Protein AF-A0A8T4YQE1-F1 (afdb_monomer_lite)

Structure (mmCIF, N/CA/C/O backbone):
data_AF-A0A8T4YQE1-F1
#
_entry.id   AF-A0A8T4YQE1-F1
#
loop_
_atom_site.group_PDB
_atom_site.id
_atom_site.type_symbol
_atom_site.label_atom_id
_atom_site.label_alt_id
_atom_site.label_comp_id
_atom_site.label_asym_id
_atom_site.label_entity_id
_atom_site.label_seq_id
_atom_site.pdbx_PDB_ins_code
_atom_site.Cartn_x
_atom_site.Cartn_y
_atom_site.Cartn_z
_atom_site.occupancy
_atom_site.B_iso_or_equiv
_atom_site.auth_seq_id
_atom_site.auth_comp_id
_atom_site.auth_asym_id
_atom_site.auth_atom_id
_atom_site.pdbx_PDB_model_num
ATOM 1 N N . MET A 1 1 ? -6.944 -4.090 114.416 1.00 42.72 1 MET A N 1
ATOM 2 C CA . MET A 1 1 ? -6.622 -4.738 113.122 1.00 42.72 1 MET A CA 1
ATOM 3 C C . MET A 1 1 ? -7.768 -5.676 112.767 1.00 42.72 1 MET A C 1
ATOM 5 O O . MET A 1 1 ? -8.191 -6.351 113.701 1.00 42.72 1 MET A O 1
ATOM 9 N N . PRO A 1 2 ? -8.252 -5.795 111.512 1.00 47.94 2 PRO A N 1
ATOM 10 C CA . PRO A 1 2 ? -8.162 -4.932 110.313 1.00 47.94 2 PRO A CA 1
ATOM 11 C C . PRO A 1 2 ? -9.534 -4.257 110.007 1.00 47.94 2 PRO A C 1
ATOM 13 O O . PRO A 1 2 ? -10.579 -4.739 110.421 1.00 47.94 2 PRO A O 1
ATOM 16 N N . GLU A 1 3 ? -9.622 -3.009 109.547 1.00 50.34 3 GLU A N 1
ATOM 17 C CA . GLU A 1 3 ? -9.452 -2.504 108.170 1.00 50.34 3 GLU A CA 1
ATOM 18 C C . GLU A 1 3 ? -10.479 -3.056 107.155 1.00 50.34 3 GLU A C 1
ATOM 20 O O . GLU A 1 3 ? -10.292 -4.125 106.587 1.00 50.34 3 GLU A O 1
ATOM 25 N N . ASN A 1 4 ? -11.559 -2.299 106.889 1.00 43.69 4 ASN A N 1
ATOM 26 C CA . ASN A 1 4 ? -12.276 -2.409 105.613 1.00 43.69 4 ASN A CA 1
ATOM 27 C C . ASN A 1 4 ? -12.952 -1.090 105.175 1.00 43.69 4 ASN A C 1
ATOM 29 O O . ASN A 1 4 ? -14.087 -0.772 105.516 1.00 43.69 4 ASN A O 1
ATOM 33 N N . THR A 1 5 ? -12.167 -0.313 104.434 1.00 53.81 5 THR A N 1
ATOM 34 C CA . THR A 1 5 ? -12.502 0.441 103.216 1.00 53.81 5 THR A CA 1
ATOM 35 C C . THR A 1 5 ? -13.967 0.745 102.878 1.00 53.81 5 THR A C 1
ATOM 37 O O . THR A 1 5 ? -14.735 -0.142 102.521 1.00 53.81 5 THR A O 1
ATOM 40 N N . LYS A 1 6 ? -14.262 2.041 102.699 1.00 48.31 6 LYS A N 1
ATOM 41 C CA . LYS A 1 6 ? -14.974 2.546 101.507 1.00 48.31 6 LYS A CA 1
ATOM 42 C C . LYS A 1 6 ? -14.690 4.040 101.304 1.00 48.31 6 LYS A C 1
ATOM 44 O O . LYS A 1 6 ? -15.452 4.917 101.694 1.00 48.31 6 LYS A O 1
ATOM 49 N N . LYS A 1 7 ? -13.556 4.332 100.653 1.00 47.50 7 LYS A N 1
ATOM 50 C CA . LYS A 1 7 ? -13.332 5.621 99.982 1.00 47.50 7 LYS A CA 1
ATOM 51 C C . LYS A 1 7 ? -14.392 5.759 98.888 1.00 47.50 7 LYS A C 1
ATOM 53 O O . LYS A 1 7 ? -14.310 5.067 97.875 1.00 47.50 7 LYS A O 1
ATOM 58 N N . ILE A 1 8 ? -15.353 6.663 99.063 1.00 50.38 8 ILE A N 1
ATOM 59 C CA . ILE A 1 8 ? -16.219 7.120 97.971 1.00 50.38 8 ILE A CA 1
ATOM 60 C C . ILE A 1 8 ? -15.331 7.926 97.019 1.00 50.38 8 ILE A C 1
ATOM 62 O O . ILE A 1 8 ? -15.077 9.117 97.189 1.00 50.38 8 ILE A O 1
ATOM 66 N N . LYS A 1 9 ? -14.762 7.219 96.043 1.00 46.75 9 LYS A N 1
ATOM 67 C CA . LYS A 1 9 ? -13.961 7.780 94.963 1.00 46.7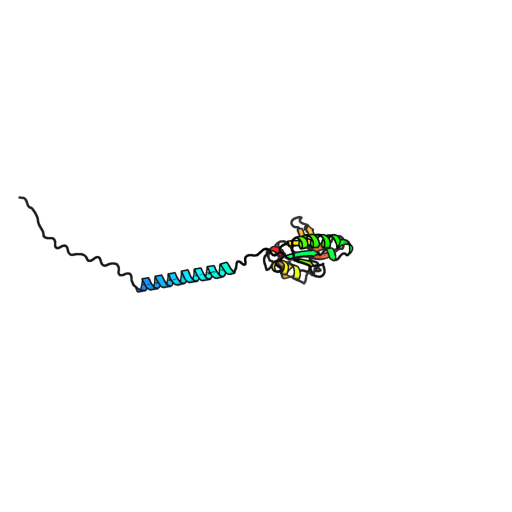5 9 LYS A CA 1
ATOM 68 C C . LYS A 1 9 ? -14.939 8.469 94.015 1.00 46.75 9 LYS A C 1
ATOM 70 O O . LYS A 1 9 ? -15.665 7.806 93.284 1.00 46.75 9 LYS A O 1
ATOM 75 N N . LYS A 1 10 ? -14.982 9.800 94.063 1.00 45.00 10 LYS A N 1
ATOM 76 C CA . LYS A 1 10 ? -15.691 10.648 93.099 1.00 45.00 10 LYS A CA 1
ATOM 77 C C . LYS A 1 10 ? -15.153 10.304 91.705 1.00 45.00 10 LYS A C 1
ATOM 79 O O . LYS A 1 10 ? -14.042 10.705 91.356 1.00 45.00 10 LYS A O 1
ATOM 84 N N . ILE A 1 11 ? -15.887 9.487 90.948 1.00 47.47 11 ILE A N 1
ATOM 85 C CA . ILE A 1 11 ? -15.574 9.188 89.551 1.00 47.47 11 ILE A CA 1
ATOM 86 C C . ILE A 1 11 ? -15.823 10.488 88.797 1.00 47.47 11 ILE A C 1
ATOM 88 O O . ILE A 1 11 ? -16.947 10.862 88.488 1.00 47.47 11 ILE A O 1
ATOM 92 N N . ARG A 1 12 ? -14.745 11.239 88.596 1.00 48.66 12 ARG A N 1
ATOM 93 C CA . ARG A 1 12 ? -14.717 12.381 87.698 1.00 48.66 12 ARG A CA 1
ATOM 94 C C . ARG A 1 12 ? -14.821 11.785 86.299 1.00 48.66 12 ARG A C 1
ATOM 96 O O . ARG A 1 12 ? -13.841 11.234 85.803 1.00 48.66 12 ARG A O 1
ATOM 103 N N . GLU A 1 13 ? -16.016 11.822 85.718 1.00 50.88 13 GLU A N 1
ATOM 104 C CA . GLU A 1 13 ? -16.241 11.502 84.313 1.00 50.88 13 GLU A CA 1
ATOM 105 C C . GLU A 1 13 ? -15.254 12.324 83.477 1.00 50.88 13 GLU A C 1
ATOM 107 O O . GLU A 1 13 ? -15.398 13.537 83.307 1.00 50.88 13 GLU A O 1
ATOM 112 N N . LYS A 1 14 ? -14.192 11.679 82.985 1.00 46.25 14 LYS A N 1
ATOM 113 C CA . LYS A 1 14 ? -13.416 12.225 81.879 1.00 46.25 14 LYS A CA 1
ATOM 114 C C . LYS A 1 14 ? -14.328 12.125 80.668 1.00 46.25 14 LYS A C 1
ATOM 116 O O . LYS A 1 14 ? -14.400 11.080 80.029 1.00 46.25 14 LYS A O 1
ATOM 121 N N . LYS A 1 15 ? -15.063 13.206 80.407 1.00 47.47 15 LYS A N 1
ATOM 122 C CA . LYS A 1 15 ? -15.772 13.435 79.152 1.00 47.47 15 LYS A CA 1
ATOM 123 C C . LYS A 1 15 ? -14.756 13.172 78.042 1.00 47.47 15 LYS A C 1
ATOM 125 O O . LYS A 1 15 ? -13.783 13.911 77.922 1.00 47.47 15 LYS A O 1
ATOM 130 N N . ALA A 1 16 ? -14.914 12.062 77.327 1.00 54.38 16 ALA A N 1
ATOM 131 C CA . ALA A 1 16 ? -14.077 11.748 76.185 1.00 54.38 16 ALA A CA 1
ATOM 132 C C . ALA A 1 16 ? -14.303 12.866 75.164 1.00 54.38 16 ALA A C 1
ATOM 134 O O . ALA A 1 16 ? -15.354 12.927 74.521 1.00 54.38 16 ALA A O 1
ATOM 135 N N . GLU A 1 17 ? -13.365 13.807 75.086 1.00 52.66 17 GLU A N 1
ATOM 136 C CA . GLU A 1 17 ? -13.338 14.792 74.020 1.00 52.66 17 GLU A CA 1
ATOM 137 C C . GLU A 1 17 ? -13.168 14.007 72.725 1.00 52.66 17 GLU A C 1
ATOM 139 O O . GLU A 1 17 ? -12.099 13.480 72.422 1.00 52.66 17 GLU A O 1
ATOM 144 N N . LYS A 1 18 ? -14.275 13.843 71.992 1.00 57.75 18 LYS A N 1
ATOM 145 C CA . LYS A 1 18 ? -14.234 13.340 70.623 1.00 57.75 18 LYS A CA 1
ATOM 146 C C . LYS A 1 18 ? -13.230 14.230 69.890 1.00 57.75 18 LYS A C 1
ATOM 148 O O . LYS A 1 18 ? -13.391 15.450 69.986 1.00 57.75 18 LYS A O 1
ATOM 153 N N . PRO A 1 19 ? -12.218 13.677 69.196 1.00 55.28 19 PRO A N 1
ATOM 154 C CA . PRO A 1 19 ? -11.290 14.507 68.450 1.00 55.28 19 PRO A CA 1
ATOM 155 C C . PRO A 1 19 ? -12.136 15.367 67.516 1.00 55.28 19 PRO A C 1
ATOM 157 O O . PRO A 1 19 ? -12.906 14.843 66.707 1.00 55.28 19 PRO A O 1
ATOM 160 N N . LEU A 1 20 ? -12.085 16.683 67.724 1.00 58.06 20 LEU A N 1
ATOM 161 C CA . LEU A 1 20 ? -12.802 17.659 66.919 1.00 58.06 20 LEU A CA 1
ATOM 162 C C . LEU A 1 20 ? -12.177 17.600 65.532 1.00 58.06 20 LEU A C 1
ATOM 164 O O . LEU A 1 20 ? -11.224 18.313 65.230 1.00 58.06 20 LEU A O 1
ATOM 168 N N . LEU A 1 21 ? -12.685 16.676 64.718 1.00 60.19 21 LEU A N 1
ATOM 169 C CA . LEU A 1 21 ? -12.337 16.531 63.322 1.00 60.19 21 LEU A CA 1
ATOM 170 C C . LEU A 1 21 ? -12.509 17.916 62.709 1.00 60.19 21 LEU A C 1
ATOM 172 O O . LEU A 1 21 ? -13.616 18.464 62.683 1.00 60.19 21 LEU A O 1
ATOM 176 N N . ASN A 1 22 ? -11.387 18.535 62.350 1.00 72.19 22 ASN A N 1
ATOM 177 C CA . ASN A 1 22 ? -11.368 19.933 61.972 1.00 72.19 22 ASN A CA 1
ATOM 178 C C . ASN A 1 22 ? -12.220 20.054 60.709 1.00 72.19 22 ASN A C 1
ATOM 180 O O . ASN A 1 22 ? -11.814 19.590 59.646 1.00 72.19 22 ASN A O 1
ATOM 184 N N . LYS A 1 23 ? -13.430 20.616 60.831 1.00 75.38 23 LYS A N 1
ATOM 185 C CA . LYS A 1 23 ? -14.417 20.656 59.739 1.00 75.38 23 LYS A CA 1
ATOM 186 C C . LYS A 1 23 ? -13.810 21.232 58.456 1.00 75.38 23 LYS A C 1
ATOM 188 O O . LYS A 1 23 ? -14.172 20.799 57.372 1.00 75.38 23 LYS A O 1
ATOM 193 N N . LYS A 1 24 ? -12.826 22.133 58.584 1.00 77.38 24 LYS A N 1
ATOM 194 C CA . LYS A 1 24 ? -12.028 22.665 57.470 1.00 77.38 24 LYS A CA 1
ATOM 195 C C . LYS A 1 24 ? -11.192 21.590 56.763 1.00 77.38 24 LYS A C 1
ATOM 197 O O . LYS A 1 24 ? -11.244 21.514 55.545 1.00 77.38 24 LYS A O 1
ATOM 202 N N . LEU A 1 25 ? -10.473 20.739 57.502 1.00 82.06 25 LEU A N 1
ATOM 203 C CA . LEU A 1 25 ? -9.712 19.614 56.933 1.00 82.06 25 LEU A CA 1
ATOM 204 C C . LEU A 1 25 ? -10.634 18.585 56.269 1.00 82.06 25 LEU A C 1
ATOM 206 O O . LEU A 1 25 ? -10.296 18.045 55.221 1.00 82.06 25 LEU A O 1
ATOM 210 N N . LEU A 1 26 ? -11.815 18.362 56.848 1.00 86.06 26 LEU A N 1
ATOM 211 C CA . LEU A 1 26 ? -12.831 17.464 56.299 1.00 86.06 26 LEU A CA 1
ATOM 212 C C . LEU A 1 26 ? -13.368 17.991 54.956 1.00 86.06 26 LEU A C 1
ATOM 214 O O . LEU A 1 26 ? -13.402 17.255 53.976 1.00 86.06 26 LEU A O 1
ATOM 218 N N . VAL A 1 27 ? -13.702 19.285 54.886 1.00 87.62 27 VAL A N 1
ATOM 219 C CA . VAL A 1 27 ? -14.132 19.945 53.642 1.00 87.62 27 VAL A CA 1
ATOM 220 C C . VAL A 1 27 ? -13.021 19.922 52.593 1.00 87.62 27 VAL A C 1
ATOM 222 O O . VAL A 1 27 ? -13.286 19.556 51.456 1.00 87.62 27 VAL A O 1
ATOM 225 N N . ILE A 1 28 ? -11.775 20.236 52.964 1.00 88.69 28 ILE A N 1
ATOM 226 C CA . ILE A 1 28 ? -10.629 20.184 52.039 1.00 88.69 28 ILE A CA 1
ATOM 227 C C . ILE A 1 28 ? -10.450 18.771 51.476 1.00 88.69 28 ILE A C 1
ATOM 229 O O . ILE A 1 28 ? -10.282 18.614 50.270 1.00 88.69 28 ILE A O 1
ATOM 233 N N . SER A 1 29 ? -10.526 17.744 52.327 1.00 88.44 29 SER A N 1
ATOM 234 C CA . SER A 1 29 ? -10.389 16.347 51.910 1.00 88.44 29 SER A CA 1
ATOM 235 C C . SER A 1 29 ? -11.506 15.914 50.955 1.00 88.44 29 SER A C 1
ATOM 237 O O . SER A 1 29 ? -11.214 15.290 49.935 1.00 88.44 29 SER A O 1
ATOM 239 N N . ILE A 1 30 ? -12.757 16.300 51.231 1.00 92.25 30 ILE A N 1
ATOM 240 C CA . ILE A 1 30 ? -13.899 16.033 50.343 1.00 92.25 30 ILE A CA 1
ATOM 241 C C . ILE A 1 30 ? -13.705 16.725 48.991 1.00 92.25 30 ILE A C 1
ATOM 243 O O . ILE A 1 30 ? -13.890 16.095 47.952 1.00 92.25 30 ILE A O 1
ATOM 247 N N . THR A 1 31 ? -13.299 17.996 48.990 1.00 92.25 31 THR A N 1
ATOM 248 C CA . THR A 1 31 ? -13.059 18.751 47.756 1.00 92.25 31 THR A CA 1
ATOM 249 C C . THR A 1 31 ? -11.943 18.119 46.927 1.00 92.25 31 THR A C 1
ATOM 251 O O . THR A 1 31 ? -12.098 17.953 45.719 1.00 92.25 31 THR A O 1
ATOM 254 N N . LEU A 1 32 ? -10.841 17.703 47.561 1.00 94.50 32 LEU A N 1
ATOM 255 C CA . LEU A 1 32 ? -9.736 17.034 46.871 1.00 94.50 32 LEU A CA 1
ATOM 256 C C . LEU A 1 32 ? -10.186 15.708 46.244 1.00 94.50 32 LEU A C 1
ATOM 258 O O . LEU A 1 32 ? -9.891 15.439 45.082 1.00 94.50 32 LEU A O 1
ATOM 262 N N . ALA A 1 33 ? -10.937 14.901 46.999 1.00 94.44 33 ALA A N 1
ATOM 263 C CA . ALA A 1 33 ? -11.477 13.637 46.513 1.00 94.44 33 ALA A CA 1
ATOM 264 C C . ALA A 1 33 ? -12.431 13.852 45.328 1.00 94.44 33 ALA A C 1
ATOM 266 O O . ALA A 1 33 ? -12.334 13.143 44.329 1.00 94.44 33 ALA A O 1
ATOM 267 N N . ALA A 1 34 ? -13.298 14.866 45.398 1.00 95.12 34 ALA A N 1
ATOM 268 C CA . ALA A 1 34 ? -14.204 15.217 44.309 1.00 95.12 34 ALA A CA 1
ATOM 269 C C . ALA A 1 34 ? -13.446 15.618 43.033 1.00 95.12 34 ALA A C 1
ATOM 271 O O . ALA A 1 34 ? -13.813 15.168 41.951 1.00 95.12 34 ALA A O 1
ATOM 272 N N . ILE A 1 35 ? -12.362 16.396 43.147 1.00 96.44 35 ILE A N 1
ATOM 273 C CA . ILE A 1 35 ? -11.518 16.779 42.002 1.00 96.44 35 ILE A CA 1
ATOM 274 C C . ILE A 1 35 ? -10.846 15.553 41.377 1.00 96.44 35 ILE A C 1
ATOM 276 O O . ILE A 1 35 ? -10.848 15.420 40.157 1.00 96.44 35 ILE A O 1
ATOM 280 N N . ILE A 1 36 ? -10.302 14.643 42.190 1.00 95.88 36 ILE A N 1
ATOM 281 C CA . ILE A 1 36 ? -9.652 13.419 41.695 1.00 95.88 36 ILE A CA 1
ATOM 282 C C . ILE A 1 36 ? -10.665 12.529 40.972 1.00 95.88 36 ILE A C 1
ATOM 284 O O . ILE A 1 36 ? -10.386 12.049 39.875 1.00 95.88 36 ILE A O 1
ATOM 288 N N . ILE A 1 37 ? -11.854 12.338 41.552 1.00 95.62 37 ILE A N 1
ATOM 289 C CA . ILE A 1 37 ? -12.928 11.547 40.939 1.00 95.62 37 ILE A CA 1
ATOM 290 C C . ILE A 1 37 ? -13.381 12.197 39.629 1.00 95.62 37 ILE A C 1
ATOM 292 O O . ILE A 1 37 ? -13.500 11.510 38.618 1.00 95.62 37 ILE A O 1
ATOM 296 N N . LEU A 1 38 ? -13.581 13.516 39.616 1.00 95.44 38 LEU A N 1
ATOM 297 C CA . LEU A 1 38 ? -13.982 14.243 38.415 1.00 95.44 38 LEU A CA 1
ATOM 298 C C . LEU A 1 38 ? -12.904 14.159 37.327 1.00 95.44 38 LEU A C 1
ATOM 300 O O . LEU A 1 38 ? -13.220 13.876 36.175 1.00 95.44 38 LEU A O 1
ATOM 304 N N . GLY A 1 39 ? -11.632 14.315 37.694 1.00 94.69 39 GLY A N 1
ATOM 305 C CA . GLY A 1 39 ? -10.495 14.136 36.796 1.00 94.69 39 GLY A CA 1
ATOM 306 C C . GLY A 1 39 ? -10.409 12.716 36.237 1.00 94.69 39 GLY A C 1
ATOM 307 O O . GLY A 1 39 ? -10.190 12.547 35.042 1.00 94.69 39 GLY A O 1
ATOM 308 N N . ALA A 1 40 ? -10.660 11.694 37.059 1.00 93.25 40 ALA A N 1
ATOM 309 C CA . ALA A 1 40 ? -10.700 10.301 36.622 1.00 93.25 40 ALA A CA 1
ATOM 310 C C . ALA A 1 40 ? -11.876 10.018 35.672 1.00 93.25 40 ALA A C 1
ATOM 312 O O . ALA A 1 40 ? -11.704 9.281 34.702 1.00 93.25 40 ALA A O 1
ATOM 313 N N . ILE A 1 41 ? -13.048 10.618 35.910 1.00 92.50 41 ILE A N 1
ATOM 314 C CA . ILE A 1 41 ? -14.214 10.524 35.017 1.00 92.50 41 ILE A CA 1
ATOM 315 C C . ILE A 1 41 ? -13.915 11.202 33.680 1.00 92.50 41 ILE A C 1
ATOM 317 O O . ILE A 1 41 ? -14.165 10.606 32.635 1.00 92.50 41 ILE A O 1
ATOM 321 N N . ILE A 1 42 ? -13.340 12.408 33.700 1.00 91.19 42 ILE A N 1
ATOM 322 C CA . ILE A 1 42 ? -12.928 13.133 32.493 1.00 91.19 42 ILE A CA 1
ATOM 323 C C . ILE A 1 42 ? -11.889 12.305 31.727 1.00 91.19 42 ILE A C 1
ATOM 325 O O . ILE A 1 42 ? -12.068 12.050 30.541 1.00 91.19 42 ILE A O 1
ATOM 329 N N . TYR A 1 43 ? -10.855 11.802 32.403 1.00 89.06 43 TYR A N 1
ATOM 330 C CA . TYR A 1 43 ? -9.835 10.949 31.794 1.00 89.06 43 TYR A CA 1
ATOM 331 C C . TYR A 1 43 ? -10.436 9.680 31.179 1.00 89.06 43 TYR A C 1
ATOM 333 O O . TYR A 1 43 ? -10.154 9.372 30.027 1.00 89.06 43 TYR A O 1
ATOM 341 N N . GLN A 1 44 ? -11.309 8.969 31.899 1.00 85.00 44 GLN A N 1
ATOM 342 C CA . GLN A 1 44 ? -12.014 7.793 31.377 1.00 85.00 44 GLN A CA 1
ATOM 343 C C . GLN A 1 44 ? -12.883 8.139 30.169 1.00 85.00 44 GLN A C 1
ATOM 345 O O . GLN A 1 44 ? -12.900 7.381 29.206 1.00 85.00 44 GLN A O 1
ATOM 350 N N . PHE A 1 45 ? -13.595 9.265 30.202 1.00 82.25 45 PHE A N 1
ATOM 351 C CA . PHE A 1 45 ? -14.444 9.703 29.101 1.00 82.25 45 PHE A CA 1
ATOM 352 C C . PHE A 1 45 ? -13.613 9.995 27.848 1.00 82.25 45 PHE A C 1
ATOM 354 O O . PHE A 1 45 ? -13.894 9.422 26.799 1.00 82.25 45 PHE A O 1
ATOM 361 N N . PHE A 1 46 ? -12.537 10.781 27.970 1.00 76.25 46 PHE A N 1
ATOM 362 C CA . PHE A 1 46 ? -11.627 11.082 26.860 1.00 76.25 46 PHE A CA 1
ATOM 363 C C . PHE A 1 46 ? -10.849 9.852 26.371 1.00 76.25 46 PHE A C 1
ATOM 365 O O . PHE A 1 46 ? -10.656 9.678 25.170 1.00 76.25 46 PHE A O 1
ATOM 372 N N . TRP A 1 47 ? -10.430 8.957 27.268 1.00 69.19 47 TRP A N 1
ATOM 373 C CA . TRP A 1 47 ? -9.712 7.736 26.892 1.00 69.19 47 TRP A CA 1
ATOM 374 C C . TRP A 1 47 ? -10.625 6.723 26.188 1.00 69.19 47 TRP A C 1
ATOM 376 O O . TRP A 1 47 ? -10.203 6.059 25.242 1.00 69.19 47 TRP A O 1
ATOM 386 N N . ARG A 1 48 ? -11.894 6.617 26.609 1.00 59.59 48 ARG A N 1
ATOM 387 C CA . ARG A 1 48 ? -12.890 5.744 25.967 1.00 59.59 48 ARG A CA 1
ATOM 388 C C . ARG A 1 48 ? -13.324 6.266 24.604 1.00 59.59 48 ARG A C 1
ATOM 390 O O . ARG A 1 48 ? -13.426 5.464 23.687 1.00 59.59 48 ARG A O 1
ATOM 397 N N . THR A 1 49 ? -13.535 7.573 24.442 1.00 55.12 49 THR A N 1
ATOM 398 C CA . THR A 1 49 ? -13.852 8.154 23.124 1.00 55.12 49 THR A CA 1
ATOM 399 C C . THR A 1 49 ? -12.666 8.116 22.160 1.00 55.12 49 THR A C 1
ATOM 401 O O . THR A 1 49 ? -12.877 8.071 20.953 1.00 55.12 49 THR A O 1
ATOM 404 N N . SER A 1 50 ? -11.429 8.062 22.669 1.00 55.59 50 SER A N 1
ATOM 405 C CA . SER A 1 50 ? -10.226 7.911 21.836 1.00 55.59 50 SER A CA 1
ATOM 406 C C . SER A 1 50 ? -10.066 6.504 21.248 1.00 55.59 50 SER A C 1
ATOM 408 O O . SER A 1 50 ? -9.419 6.342 20.216 1.00 55.59 50 SER A O 1
ATOM 410 N N . LYS A 1 51 ? -10.671 5.475 21.858 1.00 55.56 51 LYS A N 1
ATOM 411 C CA . LYS A 1 51 ? -10.763 4.141 21.253 1.00 55.56 51 LYS A CA 1
ATOM 412 C C . LYS A 1 51 ? -11.973 4.104 20.328 1.00 55.56 51 LYS A C 1
ATOM 414 O O . LYS A 1 51 ? -13.028 3.592 20.692 1.00 55.56 51 LYS A O 1
ATOM 419 N N . SER A 1 52 ? -11.823 4.666 19.133 1.00 59.09 52 SER A N 1
ATOM 420 C CA . SER A 1 52 ? -12.741 4.355 18.040 1.00 59.09 52 SER A CA 1
ATOM 421 C C . SER A 1 52 ? -12.722 2.836 17.849 1.00 59.09 52 SER A C 1
ATOM 423 O O . SER A 1 52 ? -11.681 2.272 17.515 1.00 59.09 52 SER A O 1
ATOM 425 N N . GLU A 1 53 ? -13.832 2.156 18.148 1.00 68.38 53 GLU A N 1
ATOM 426 C CA . GLU A 1 53 ? -13.993 0.763 17.740 1.00 68.38 53 GLU A CA 1
ATOM 427 C C . GLU A 1 53 ? -13.910 0.737 16.220 1.00 68.38 53 GLU A C 1
ATOM 429 O O . GLU A 1 53 ? -14.790 1.268 15.534 1.00 68.38 53 GLU A O 1
ATOM 434 N N . VAL A 1 54 ? -12.836 0.151 15.699 1.00 73.38 54 VAL A N 1
ATOM 435 C CA . VAL A 1 54 ? -12.721 -0.073 14.267 1.00 73.38 54 VAL A CA 1
ATOM 436 C C . VAL A 1 54 ? -13.748 -1.140 13.924 1.00 73.38 54 VAL A C 1
ATOM 438 O O . VAL A 1 54 ? -13.645 -2.290 14.341 1.00 73.38 54 VAL A O 1
ATOM 441 N N . LYS A 1 55 ? -14.833 -0.716 13.279 1.00 85.12 55 LYS A N 1
ATOM 442 C CA . LYS A 1 55 ? -15.916 -1.612 12.888 1.00 85.12 55 LYS A CA 1
ATOM 443 C C . LYS A 1 55 ? -15.634 -2.133 11.499 1.00 85.12 55 LYS A C 1
ATOM 445 O O . LYS A 1 55 ? -15.425 -1.340 10.579 1.00 85.12 55 LYS A O 1
ATOM 450 N N . PHE A 1 56 ? -15.733 -3.451 11.355 1.00 89.88 56 PHE A N 1
ATOM 451 C CA . PHE A 1 56 ? -15.688 -4.095 10.055 1.00 89.88 56 PHE A CA 1
ATOM 452 C C . PHE A 1 56 ? -16.649 -3.416 9.076 1.00 89.88 56 PHE A C 1
ATOM 454 O O . PHE A 1 56 ? -17.825 -3.186 9.369 1.00 89.88 56 PHE A O 1
ATOM 461 N N . SER A 1 57 ? -16.120 -3.096 7.903 1.00 91.94 57 SER A N 1
ATOM 462 C CA . SER A 1 57 ? -16.806 -2.366 6.849 1.00 91.94 57 SER A CA 1
ATOM 463 C C . SER A 1 57 ? -16.898 -3.270 5.621 1.00 91.94 57 SER A C 1
ATOM 465 O O . SER A 1 57 ? -15.863 -3.762 5.167 1.00 91.94 57 SER A O 1
ATOM 467 N N . PRO A 1 58 ? -18.091 -3.488 5.030 1.00 96.00 58 PRO A N 1
ATOM 468 C CA . PRO A 1 58 ? -18.253 -4.273 3.804 1.00 96.00 58 PRO A CA 1
ATOM 469 C C . PRO A 1 58 ? -17.798 -3.471 2.570 1.00 96.00 58 PRO A C 1
ATOM 471 O O . PRO A 1 58 ? -18.491 -3.380 1.559 1.00 96.00 58 PRO A O 1
ATOM 474 N N . LYS A 1 59 ? -16.628 -2.840 2.663 1.00 97.81 59 LYS A N 1
ATOM 475 C CA . LYS A 1 59 ? -15.913 -2.202 1.564 1.00 97.81 59 LYS A CA 1
ATOM 476 C C . LYS A 1 59 ? -14.693 -3.049 1.251 1.00 97.81 59 LYS A C 1
ATOM 478 O O . LYS A 1 59 ? -13.951 -3.413 2.162 1.00 97.81 59 LYS A O 1
ATOM 483 N N . ALA A 1 60 ? -14.482 -3.337 -0.021 1.00 98.38 60 ALA A N 1
ATOM 484 C CA . ALA A 1 60 ? -13.314 -4.049 -0.494 1.00 98.38 60 ALA A CA 1
ATOM 485 C C . ALA A 1 60 ? -12.539 -3.192 -1.493 1.00 98.38 60 ALA A C 1
ATOM 487 O O . ALA A 1 60 ? -13.144 -2.475 -2.290 1.00 98.38 60 ALA A O 1
ATOM 488 N N . ALA A 1 61 ? -11.216 -3.299 -1.466 1.00 98.25 61 ALA A N 1
ATOM 489 C CA . ALA A 1 61 ? -10.338 -2.689 -2.452 1.00 98.25 61 ALA A CA 1
ATOM 490 C C . ALA A 1 61 ? -9.552 -3.761 -3.203 1.00 98.25 61 ALA A C 1
ATOM 492 O O . ALA A 1 61 ? -9.007 -4.677 -2.588 1.00 98.25 61 ALA A O 1
ATOM 493 N N . ILE A 1 62 ? -9.459 -3.618 -4.520 1.00 98.25 62 ILE A N 1
ATOM 494 C CA . ILE A 1 62 ? -8.474 -4.312 -5.350 1.00 98.25 62 ILE A CA 1
ATOM 495 C C . ILE A 1 62 ? -7.450 -3.254 -5.753 1.00 98.25 62 ILE A C 1
ATOM 497 O O . ILE A 1 62 ? -7.798 -2.298 -6.440 1.00 98.25 62 ILE A O 1
ATOM 501 N N . ILE A 1 63 ? -6.218 -3.397 -5.277 1.00 97.88 63 ILE A N 1
ATOM 502 C CA . ILE A 1 63 ? -5.127 -2.438 -5.467 1.00 97.88 63 ILE A CA 1
ATOM 503 C C . ILE A 1 63 ? -4.141 -3.068 -6.440 1.00 97.88 63 ILE A C 1
ATOM 505 O O . ILE A 1 63 ? -3.493 -4.058 -6.097 1.00 97.88 63 ILE A O 1
ATOM 509 N N . ASP A 1 64 ? -4.063 -2.530 -7.652 1.00 96.62 64 ASP A N 1
ATOM 510 C CA . ASP A 1 64 ? -3.444 -3.194 -8.791 1.00 96.62 64 ASP A CA 1
ATOM 511 C C . ASP A 1 64 ? -2.370 -2.347 -9.464 1.00 96.62 64 ASP A C 1
ATOM 513 O O . ASP A 1 64 ? -2.614 -1.630 -10.434 1.00 96.62 64 ASP A O 1
ATOM 517 N N . GLN A 1 65 ? -1.148 -2.484 -8.961 1.00 93.81 65 GLN A N 1
ATOM 518 C CA . GLN A 1 65 ? 0.040 -1.865 -9.543 1.00 93.81 65 GLN A CA 1
ATOM 519 C C . GLN A 1 65 ? 0.497 -2.602 -10.812 1.00 93.81 65 GLN A C 1
ATOM 521 O O . GLN A 1 65 ? 1.074 -1.986 -11.706 1.00 93.81 65 GLN A O 1
ATOM 526 N N . LEU A 1 66 ? 0.193 -3.899 -10.940 1.00 91.25 66 LEU A N 1
ATOM 527 C CA . LEU A 1 66 ? 0.553 -4.690 -12.123 1.00 91.25 66 LEU A CA 1
ATOM 528 C C . LEU A 1 66 ? -0.213 -4.259 -13.381 1.00 91.25 66 LEU A C 1
ATOM 530 O O . LEU A 1 66 ? 0.202 -4.579 -14.490 1.00 91.25 66 LEU A O 1
ATOM 534 N N . SER A 1 67 ? -1.298 -3.501 -13.223 1.00 87.19 67 SER A N 1
ATOM 535 C CA . SER A 1 67 ? -2.060 -2.924 -14.331 1.00 87.19 67 SER A CA 1
ATOM 536 C C . SER A 1 67 ? -1.297 -1.908 -15.196 1.00 87.19 67 SER A C 1
ATOM 538 O O . SER A 1 67 ? -1.826 -1.531 -16.240 1.00 87.19 67 SER A O 1
ATOM 540 N N . GLU A 1 68 ? -0.075 -1.497 -14.812 1.00 87.62 68 GLU A N 1
ATOM 541 C CA . GLU A 1 68 ? 0.820 -0.692 -15.668 1.00 87.62 68 GLU A CA 1
ATOM 542 C C . GLU A 1 68 ? 1.162 -1.429 -16.974 1.00 87.62 68 GLU A C 1
ATOM 544 O O . GLU A 1 68 ? 1.280 -0.804 -18.027 1.00 87.62 68 GLU A O 1
ATOM 549 N N . ASP A 1 69 ? 1.319 -2.755 -16.918 1.00 84.56 69 ASP A N 1
ATOM 550 C CA . ASP A 1 69 ? 1.556 -3.587 -18.097 1.00 84.56 69 ASP A CA 1
ATOM 551 C C . ASP A 1 69 ? 0.224 -4.154 -18.599 1.00 84.56 69 ASP A C 1
ATOM 553 O O . ASP A 1 69 ? -0.476 -4.886 -17.889 1.00 84.56 69 ASP A O 1
ATOM 557 N N . GLU A 1 70 ? -0.123 -3.850 -19.852 1.00 83.06 70 GLU A N 1
ATOM 558 C CA . GLU A 1 70 ? -1.349 -4.337 -20.491 1.00 83.06 70 GLU A CA 1
ATOM 559 C C . GLU A 1 70 ? -1.475 -5.867 -20.432 1.00 83.06 70 GLU A C 1
ATOM 561 O O . GLU A 1 70 ? -2.580 -6.388 -20.263 1.00 83.06 70 GLU A O 1
ATOM 566 N N . ASN A 1 71 ? -0.352 -6.592 -20.481 1.00 83.38 71 ASN A N 1
ATOM 567 C CA . ASN A 1 71 ? -0.329 -8.053 -20.407 1.00 83.38 71 ASN A CA 1
ATOM 568 C C . ASN A 1 71 ? -0.606 -8.579 -18.993 1.00 83.38 71 ASN A C 1
ATOM 570 O O . ASN A 1 71 ? -1.071 -9.707 -18.828 1.00 83.38 71 ASN A O 1
ATOM 574 N N . LEU A 1 72 ? -0.332 -7.775 -17.963 1.00 83.06 72 LEU A N 1
ATOM 575 C CA . LEU A 1 72 ? -0.506 -8.152 -16.561 1.00 83.06 72 LEU A CA 1
ATOM 576 C C . LEU A 1 72 ? -1.829 -7.661 -15.972 1.00 83.06 72 LEU A C 1
ATOM 578 O O . LEU A 1 72 ? -2.241 -8.158 -14.924 1.00 83.06 72 LEU A O 1
ATOM 582 N N . ARG A 1 73 ? -2.550 -6.758 -16.649 1.00 84.31 73 ARG A N 1
ATOM 583 C CA . ARG A 1 73 ? -3.822 -6.185 -16.174 1.00 84.31 73 ARG A CA 1
ATOM 584 C C . ARG A 1 73 ? -4.860 -7.243 -15.766 1.00 84.31 73 ARG A C 1
ATOM 586 O O . ARG A 1 73 ? -5.617 -7.014 -14.830 1.00 84.31 73 ARG A O 1
ATOM 593 N N . ASN A 1 74 ? -4.844 -8.429 -16.391 1.00 89.00 74 ASN A N 1
ATOM 594 C CA . ASN A 1 74 ? -5.661 -9.613 -16.059 1.00 89.00 74 ASN A CA 1
ATOM 595 C C . ASN A 1 74 ? -7.100 -9.258 -15.632 1.00 89.00 74 ASN A C 1
ATOM 597 O O . ASN A 1 74 ? -7.507 -9.432 -14.481 1.00 89.00 74 ASN A O 1
ATOM 601 N N . GLN A 1 75 ? -7.874 -8.722 -16.578 1.00 91.56 75 GLN A N 1
ATOM 602 C CA . GLN A 1 75 ? -9.228 -8.234 -16.311 1.00 91.56 75 GLN A CA 1
ATOM 603 C C . GLN A 1 75 ? -10.173 -9.344 -15.823 1.00 91.56 75 GLN A C 1
ATOM 605 O O . GLN A 1 75 ? -11.103 -9.066 -15.067 1.00 91.56 75 GLN A O 1
ATOM 610 N N . THR A 1 76 ? -9.929 -10.596 -16.220 1.00 95.12 76 THR A N 1
ATOM 611 C CA . THR A 1 76 ? -10.694 -11.756 -15.751 1.00 95.12 76 THR A CA 1
ATOM 612 C C . THR A 1 76 ? -10.604 -11.888 -14.235 1.00 95.12 76 THR A C 1
ATOM 614 O O . THR A 1 76 ? -11.643 -11.941 -13.582 1.00 95.12 76 THR A O 1
ATOM 617 N N . PHE A 1 77 ? -9.395 -11.817 -13.663 1.00 94.81 77 PHE A N 1
ATOM 618 C CA . PHE A 1 77 ? -9.209 -11.836 -12.209 1.00 94.81 77 PHE A CA 1
ATOM 619 C C . PHE A 1 77 ? -10.006 -10.720 -11.520 1.00 94.81 77 PHE A C 1
ATOM 621 O O . PHE A 1 77 ? -10.759 -10.980 -10.582 1.00 94.81 77 PHE A O 1
ATOM 628 N N . VAL A 1 78 ? -9.880 -9.478 -12.006 1.00 95.81 78 VAL A N 1
ATOM 629 C CA . VAL A 1 78 ? -10.573 -8.317 -11.418 1.00 95.81 78 VAL A CA 1
ATOM 630 C C . VAL A 1 78 ? -12.088 -8.512 -11.457 1.00 95.81 78 VAL A C 1
ATOM 632 O O . VAL A 1 78 ? -12.767 -8.271 -10.457 1.00 95.81 78 VAL A O 1
ATOM 635 N N . ASN A 1 79 ? -12.624 -8.981 -12.585 1.00 97.38 79 ASN A N 1
ATOM 636 C CA . ASN A 1 79 ? -14.056 -9.185 -12.773 1.00 97.38 79 ASN A CA 1
ATOM 637 C C . ASN A 1 79 ? -14.601 -10.307 -11.878 1.00 97.38 79 ASN A C 1
ATOM 639 O O . ASN A 1 79 ? -15.631 -10.115 -11.232 1.00 97.38 79 ASN A O 1
ATOM 643 N N . GLU A 1 80 ? -13.915 -11.449 -11.807 1.00 98.06 80 GLU A N 1
ATOM 644 C CA . GLU A 1 80 ? -14.340 -12.597 -11.000 1.00 98.06 80 GLU A CA 1
ATOM 645 C C . GLU A 1 80 ? -14.316 -12.274 -9.506 1.00 98.06 80 GLU A C 1
ATOM 647 O O . GLU A 1 80 ? -15.314 -12.471 -8.811 1.00 98.06 80 GLU A O 1
ATOM 652 N N . ILE A 1 81 ? -13.223 -11.687 -9.017 1.00 97.81 81 ILE A N 1
ATOM 653 C CA . ILE A 1 81 ? -13.109 -11.263 -7.619 1.00 97.81 81 ILE A CA 1
ATOM 654 C C . ILE A 1 81 ? -14.165 -10.210 -7.279 1.00 97.81 81 ILE A C 1
ATOM 656 O O . ILE A 1 81 ? -14.818 -10.297 -6.236 1.00 97.81 81 ILE A O 1
ATOM 660 N N . THR A 1 82 ? -14.390 -9.245 -8.172 1.00 98.38 82 THR A N 1
ATOM 661 C CA . THR A 1 82 ? -15.443 -8.240 -7.991 1.00 98.38 82 THR A CA 1
ATOM 662 C C . THR A 1 82 ? -16.822 -8.891 -7.900 1.00 98.38 82 THR A C 1
ATOM 664 O O . THR A 1 82 ? -17.617 -8.508 -7.041 1.00 98.38 82 THR A O 1
ATOM 667 N N . ALA A 1 83 ? -17.120 -9.875 -8.754 1.00 98.38 83 ALA A N 1
ATOM 668 C CA . ALA A 1 83 ? -18.394 -10.586 -8.743 1.00 98.38 83 ALA A CA 1
ATOM 669 C C . ALA A 1 83 ? -18.595 -11.379 -7.444 1.00 98.38 83 ALA A C 1
ATOM 671 O O . ALA A 1 83 ? -19.656 -11.269 -6.828 1.00 98.38 83 ALA A O 1
ATOM 672 N N . VAL A 1 84 ? -17.568 -12.106 -6.986 1.00 98.50 84 VAL A N 1
ATOM 673 C CA . VAL A 1 84 ? -17.598 -12.846 -5.714 1.00 98.50 84 VAL A CA 1
ATOM 674 C C . VAL A 1 84 ? -17.875 -11.895 -4.550 1.00 98.50 84 VAL A C 1
ATOM 676 O O . VAL A 1 84 ? -18.835 -12.092 -3.806 1.00 98.50 84 VAL A O 1
ATOM 679 N N . LEU A 1 85 ? -17.094 -10.820 -4.417 1.00 98.44 85 LEU A N 1
ATOM 680 C CA . LEU A 1 85 ? -17.231 -9.859 -3.319 1.00 98.44 85 LEU A CA 1
ATOM 681 C C . LEU A 1 85 ? -18.597 -9.154 -3.329 1.00 98.44 85 LEU A C 1
ATOM 683 O O . LEU A 1 85 ? -19.243 -9.042 -2.284 1.00 98.44 85 LEU A O 1
ATOM 687 N N . LYS A 1 86 ? -19.088 -8.739 -4.504 1.00 98.25 86 LYS A N 1
ATOM 688 C CA . LYS A 1 86 ? -20.436 -8.163 -4.643 1.00 98.25 86 LYS A CA 1
ATOM 689 C C . LYS A 1 86 ? -21.534 -9.167 -4.285 1.00 98.25 86 LYS A C 1
ATOM 691 O O . LYS A 1 86 ? -22.523 -8.770 -3.672 1.00 98.25 86 LYS A O 1
ATOM 696 N N . GLY A 1 87 ? -21.349 -10.454 -4.594 1.00 98.31 87 GLY A N 1
ATOM 697 C CA . GLY A 1 87 ? -22.243 -11.536 -4.162 1.00 98.31 87 GLY A CA 1
ATOM 698 C C . GLY A 1 87 ? -22.390 -11.617 -2.638 1.00 98.31 87 GLY A C 1
ATOM 699 O O . GLY A 1 87 ? -23.481 -11.876 -2.133 1.00 98.31 87 GLY A O 1
ATOM 700 N N . TYR A 1 88 ? -21.330 -11.273 -1.901 1.00 97.69 88 TYR A N 1
ATOM 701 C CA . TYR A 1 88 ? -21.326 -11.137 -0.439 1.00 97.69 88 TYR A CA 1
ATOM 702 C C . TYR A 1 88 ? -21.630 -9.713 0.060 1.00 97.69 88 TYR A C 1
ATOM 704 O O . TYR A 1 88 ? -21.369 -9.392 1.217 1.00 97.69 88 TYR A O 1
ATOM 712 N N . LYS A 1 89 ? -22.231 -8.862 -0.783 1.00 97.69 89 LYS A N 1
ATOM 713 C CA . LYS A 1 89 ? -22.662 -7.488 -0.462 1.00 97.69 89 LYS A CA 1
ATOM 714 C C . LYS A 1 89 ? -21.526 -6.509 -0.139 1.00 97.69 89 LYS A C 1
ATOM 716 O O . LYS A 1 89 ? -21.776 -5.484 0.495 1.00 97.69 89 LYS A O 1
ATOM 721 N N . PHE A 1 90 ? -20.301 -6.774 -0.596 1.00 98.25 90 PHE A N 1
ATOM 722 C CA . PHE A 1 90 ? -19.231 -5.782 -0.519 1.00 98.25 90 PHE A CA 1
ATOM 723 C C . PHE A 1 90 ? -19.393 -4.703 -1.595 1.00 98.25 90 PHE A C 1
ATOM 725 O O . PHE A 1 90 ? -19.673 -4.994 -2.760 1.00 98.25 90 PHE A O 1
ATOM 732 N N . SER A 1 91 ? -19.136 -3.450 -1.220 1.00 98.12 91 SER A N 1
ATOM 733 C CA . SER A 1 91 ? -18.825 -2.383 -2.171 1.00 98.12 91 SER A CA 1
ATOM 734 C C . SER A 1 91 ? -17.365 -2.519 -2.588 1.00 98.12 91 SER A C 1
ATOM 736 O O . SER A 1 91 ? -16.482 -2.373 -1.748 1.00 98.12 91 SER A O 1
ATOM 738 N N . VAL A 1 92 ? -17.106 -2.800 -3.864 1.00 98.44 92 VAL A N 1
ATOM 739 C CA . VAL A 1 92 ? -15.751 -3.051 -4.380 1.00 98.44 92 VAL A CA 1
ATOM 740 C C . VAL A 1 92 ? -15.239 -1.826 -5.134 1.00 98.44 92 VAL A C 1
ATOM 742 O O . VAL A 1 92 ? -15.885 -1.393 -6.089 1.00 98.44 92 VAL A O 1
ATOM 745 N N . THR A 1 93 ? -14.077 -1.313 -4.732 1.00 98.19 93 THR A N 1
ATOM 746 C CA . THR A 1 93 ? -13.321 -0.271 -5.439 1.00 98.19 93 THR A CA 1
ATOM 747 C C . THR A 1 93 ? -12.086 -0.896 -6.087 1.00 98.19 93 THR A C 1
ATOM 749 O O . THR A 1 93 ? -11.376 -1.671 -5.448 1.00 98.19 93 THR A O 1
ATOM 752 N N . TYR A 1 94 ? -11.827 -0.571 -7.350 1.00 97.56 94 TYR A N 1
ATOM 753 C CA . TYR A 1 94 ? -10.617 -0.981 -8.062 1.00 97.56 94 TYR A CA 1
ATOM 754 C C . TYR A 1 94 ? -9.708 0.238 -8.227 1.00 97.56 94 TYR A C 1
ATOM 756 O O . TYR A 1 94 ? -10.162 1.255 -8.743 1.00 97.56 94 TYR A O 1
ATOM 764 N N . HIS A 1 95 ? -8.465 0.121 -7.769 1.00 97.38 95 HIS A N 1
ATOM 765 C CA . HIS A 1 95 ? -7.426 1.141 -7.871 1.00 97.38 95 HIS A CA 1
ATOM 766 C C . HIS A 1 95 ? -6.336 0.620 -8.801 1.00 97.38 95 HIS A C 1
ATOM 768 O O . HIS A 1 95 ? -5.660 -0.353 -8.464 1.00 97.38 95 HIS A O 1
ATOM 774 N N . ASP A 1 96 ? -6.180 1.242 -9.965 1.00 95.31 96 ASP A N 1
ATOM 775 C CA . ASP A 1 96 ? -5.164 0.850 -10.939 1.00 95.31 96 ASP A CA 1
ATOM 776 C C . ASP A 1 96 ? -3.794 1.487 -10.647 1.00 95.31 96 ASP A C 1
ATOM 778 O O . ASP A 1 96 ? -3.571 2.153 -9.628 1.00 95.31 96 ASP A O 1
ATOM 782 N N . TYR A 1 97 ? -2.837 1.273 -11.547 1.00 94.75 97 TYR A N 1
ATOM 783 C CA . TYR A 1 97 ? -1.480 1.776 -11.383 1.00 94.75 97 TYR A CA 1
ATOM 784 C C . TYR A 1 97 ? -1.418 3.315 -11.347 1.00 94.75 97 TYR A C 1
ATOM 786 O O . TYR A 1 97 ? -0.497 3.880 -10.767 1.00 94.75 97 TYR A O 1
ATOM 794 N N . THR A 1 98 ? -2.394 4.022 -11.921 1.00 94.81 98 THR A N 1
ATOM 795 C CA . THR A 1 98 ? -2.389 5.492 -11.944 1.00 94.81 98 THR A CA 1
ATOM 796 C C . THR A 1 98 ? -2.715 6.096 -10.577 1.00 94.81 98 THR A C 1
ATOM 798 O O . THR A 1 98 ? -2.257 7.195 -10.257 1.00 94.81 98 THR A O 1
ATOM 801 N N . GLU A 1 99 ? -3.444 5.361 -9.733 1.00 95.62 99 GLU A N 1
ATOM 802 C CA . GLU A 1 99 ? -3.875 5.818 -8.409 1.00 95.62 99 GLU A CA 1
ATOM 803 C C . GLU A 1 99 ? -2.953 5.344 -7.275 1.00 95.62 99 GLU A C 1
ATOM 805 O O . GLU A 1 99 ? -2.869 5.981 -6.226 1.00 95.62 99 GLU A O 1
ATOM 810 N N . THR A 1 100 ? -2.229 4.242 -7.470 1.00 96.62 100 THR A N 1
ATOM 811 C CA . THR A 1 100 ? -1.511 3.500 -6.414 1.00 96.62 100 THR A CA 1
ATOM 812 C C . THR A 1 100 ? -0.106 4.045 -6.110 1.00 96.62 100 THR A C 1
ATOM 814 O O . THR A 1 100 ? 0.889 3.320 -6.086 1.00 96.62 100 THR A O 1
ATOM 817 N N . ASN A 1 101 ? -0.021 5.353 -5.866 1.00 97.50 101 ASN A N 1
ATOM 818 C CA . ASN A 1 101 ? 1.207 6.084 -5.518 1.00 97.50 101 ASN A CA 1
ATOM 819 C C . ASN A 1 101 ? 1.474 6.140 -3.995 1.00 97.50 101 ASN A C 1
ATOM 821 O O . ASN A 1 101 ? 0.690 5.623 -3.194 1.00 97.50 101 ASN A O 1
ATOM 825 N N . VAL A 1 102 ? 2.569 6.784 -3.562 1.00 98.00 102 VAL A N 1
ATOM 826 C CA . VAL A 1 102 ? 2.935 6.860 -2.131 1.00 98.00 102 VAL A CA 1
ATOM 827 C C . VAL A 1 102 ? 1.830 7.517 -1.297 1.00 98.00 102 VAL A C 1
ATOM 829 O O . VAL A 1 102 ? 1.508 7.056 -0.200 1.00 98.00 102 VAL A O 1
ATOM 832 N N . THR A 1 103 ? 1.219 8.583 -1.816 1.00 97.19 103 THR A N 1
ATOM 833 C CA . THR A 1 103 ? 0.146 9.318 -1.126 1.00 97.19 103 THR A CA 1
ATOM 834 C C . THR A 1 103 ? -1.088 8.445 -0.910 1.00 97.19 103 THR A C 1
ATOM 836 O O . THR A 1 103 ? -1.673 8.473 0.174 1.00 97.19 103 THR A O 1
ATOM 839 N N . PHE A 1 104 ? -1.456 7.627 -1.898 1.00 97.50 104 PHE A N 1
ATOM 840 C CA . PHE A 1 104 ? -2.542 6.659 -1.766 1.00 97.50 104 PHE A CA 1
ATOM 841 C C . PHE A 1 104 ? -2.279 5.672 -0.622 1.00 97.50 104 PHE A C 1
ATOM 843 O O . PHE A 1 104 ? -3.120 5.524 0.267 1.00 97.50 104 PHE A O 1
ATOM 850 N N . PHE A 1 105 ? -1.089 5.061 -0.578 1.00 97.69 105 PHE A N 1
ATOM 851 C CA . PHE A 1 105 ? -0.755 4.094 0.473 1.00 97.69 105 PHE A CA 1
ATOM 852 C C . PHE A 1 105 ? -0.716 4.729 1.868 1.00 97.69 105 PHE A C 1
ATOM 854 O O . PHE A 1 105 ? -1.182 4.104 2.819 1.00 97.69 105 PHE A O 1
ATOM 861 N N . LYS A 1 106 ? -0.276 5.990 2.001 1.00 97.00 106 LYS A N 1
ATOM 862 C CA . LYS A 1 106 ? -0.358 6.742 3.271 1.00 97.00 106 LYS A CA 1
ATOM 863 C C . LYS A 1 106 ? -1.793 6.880 3.792 1.00 97.00 106 LYS A C 1
ATOM 865 O O . LYS A 1 106 ? -2.011 6.911 5.000 1.00 97.00 106 LYS A O 1
ATOM 870 N N . GLY A 1 107 ? -2.767 6.989 2.889 1.00 95.81 107 GLY A N 1
ATOM 871 C CA . GLY A 1 107 ? -4.187 7.111 3.221 1.00 95.81 107 GLY A CA 1
ATOM 872 C C . GLY A 1 107 ? -4.915 5.779 3.406 1.00 95.81 107 GLY A C 1
ATOM 873 O O . GLY A 1 107 ? -6.083 5.783 3.800 1.00 95.81 107 GLY A O 1
ATOM 874 N N . LEU A 1 108 ? -4.261 4.644 3.138 1.00 95.94 108 LEU A N 1
ATOM 875 C CA . LEU A 1 108 ? -4.936 3.355 2.985 1.00 95.94 108 LEU A CA 1
ATOM 876 C C . LEU A 1 108 ? -5.673 2.912 4.259 1.00 95.94 108 LEU A C 1
ATOM 878 O O . LEU A 1 108 ? -6.829 2.493 4.191 1.00 95.94 108 LEU A O 1
ATOM 882 N N . ALA A 1 109 ? -5.052 3.091 5.427 1.00 94.31 109 ALA A N 1
ATOM 883 C CA . ALA A 1 109 ? -5.647 2.735 6.717 1.00 94.31 109 ALA A CA 1
ATOM 884 C C . ALA A 1 109 ? -6.840 3.631 7.116 1.00 94.31 109 ALA A C 1
ATOM 886 O O . ALA A 1 109 ? -7.602 3.284 8.013 1.00 94.31 109 ALA A O 1
ATOM 887 N N . LYS A 1 110 ? -7.051 4.772 6.445 1.00 93.56 110 LYS A N 1
ATOM 888 C CA . LYS A 1 110 ? -8.218 5.649 6.670 1.00 93.56 110 LYS A CA 1
ATOM 889 C C . LYS A 1 110 ? -9.414 5.281 5.799 1.00 93.56 110 LYS A C 1
ATOM 891 O O . LYS A 1 110 ? -10.528 5.720 6.077 1.00 93.56 110 LYS A O 1
ATOM 896 N N . ALA A 1 111 ? -9.204 4.491 4.747 1.00 92.81 111 ALA A N 1
ATOM 897 C CA . ALA A 1 111 ? -10.244 4.168 3.775 1.00 92.81 111 ALA A CA 1
ATOM 898 C C . ALA A 1 111 ? -11.304 3.185 4.316 1.00 92.81 111 ALA A C 1
ATOM 900 O O . ALA A 1 111 ? -12.384 3.057 3.731 1.00 92.81 111 ALA A O 1
ATOM 901 N N . ASN A 1 112 ? -11.029 2.540 5.459 1.00 92.56 112 ASN A N 1
ATOM 902 C CA . ASN A 1 112 ? -11.926 1.601 6.134 1.00 92.56 112 ASN A CA 1
ATOM 903 C C . ASN A 1 112 ? -12.415 0.478 5.196 1.00 92.56 112 ASN A C 1
ATOM 905 O O . ASN A 1 112 ? -13.616 0.201 5.078 1.00 92.56 112 ASN A O 1
ATOM 909 N N . TYR A 1 113 ? -11.467 -0.115 4.468 1.00 96.31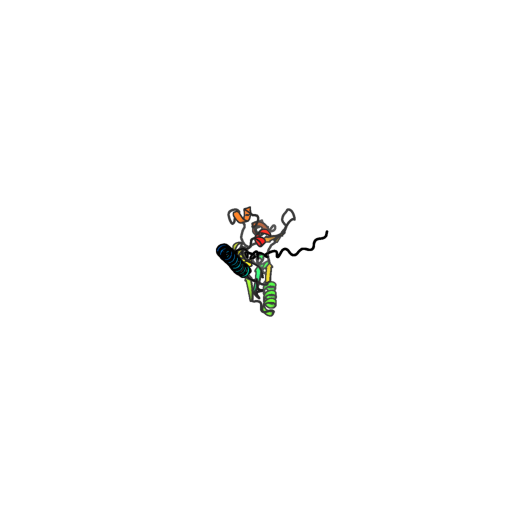 113 TYR A N 1
ATOM 910 C CA . TYR A 1 113 ? -11.676 -1.339 3.704 1.00 96.31 113 TYR A CA 1
ATOM 911 C C . TYR A 1 113 ? -11.616 -2.536 4.654 1.00 96.31 113 TYR A C 1
ATOM 913 O O . TYR A 1 113 ? -10.621 -2.711 5.348 1.00 96.31 113 TYR A O 1
ATOM 921 N N . GLY A 1 114 ? -12.666 -3.359 4.676 1.00 95.50 114 GLY A N 1
ATOM 922 C CA . GLY A 1 114 ? -12.676 -4.624 5.415 1.00 95.50 114 GLY A CA 1
ATOM 923 C C . GLY A 1 114 ? -11.911 -5.738 4.702 1.00 95.50 114 GLY A C 1
ATOM 924 O O . GLY A 1 114 ? -11.451 -6.676 5.341 1.00 95.50 114 GLY A O 1
ATOM 925 N N . ILE A 1 115 ? -11.761 -5.640 3.376 1.00 97.50 115 ILE A N 1
ATOM 926 C CA . ILE A 1 115 ? -10.931 -6.547 2.576 1.00 97.50 115 ILE A CA 1
ATOM 927 C C . ILE A 1 115 ? -10.063 -5.717 1.633 1.00 97.50 115 ILE A C 1
ATOM 929 O O . ILE A 1 115 ? -10.557 -4.835 0.934 1.00 97.50 115 ILE A O 1
ATOM 933 N N . ILE A 1 116 ? -8.771 -6.027 1.579 1.00 97.56 116 ILE A N 1
ATOM 934 C CA . ILE A 1 116 ? -7.831 -5.430 0.632 1.00 97.56 116 ILE A CA 1
ATOM 935 C C . ILE A 1 116 ? -7.146 -6.567 -0.121 1.00 97.56 116 ILE A C 1
ATOM 937 O O . ILE A 1 116 ? -6.556 -7.456 0.489 1.00 97.56 116 ILE A O 1
ATOM 941 N N . ILE A 1 117 ? -7.228 -6.537 -1.447 1.00 97.75 117 ILE A N 1
ATOM 942 C CA . ILE A 1 117 ? -6.559 -7.477 -2.344 1.00 97.75 117 ILE A CA 1
ATOM 943 C C . ILE A 1 117 ? -5.428 -6.722 -3.030 1.00 97.75 117 ILE A C 1
ATOM 945 O O . ILE A 1 1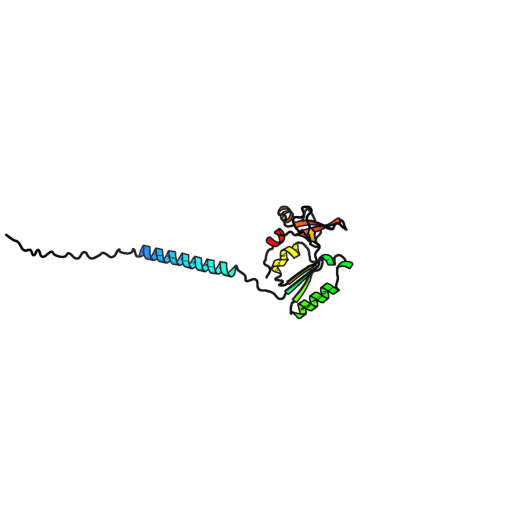17 ? -5.672 -5.780 -3.783 1.00 97.75 117 ILE A O 1
ATOM 949 N N . LEU A 1 118 ? -4.194 -7.132 -2.749 1.00 96.81 118 LEU A N 1
ATOM 950 C CA . LEU A 1 118 ? -2.985 -6.515 -3.285 1.00 96.81 118 LEU A CA 1
ATOM 951 C C . LEU A 1 118 ? -2.493 -7.290 -4.510 1.00 96.81 118 LEU A C 1
ATOM 953 O O . LEU A 1 118 ? -2.156 -8.469 -4.413 1.00 96.81 118 LEU A O 1
ATOM 957 N N . ARG A 1 119 ? -2.420 -6.611 -5.654 1.00 96.12 119 ARG A N 1
ATOM 958 C CA . ARG A 1 119 ? -1.743 -7.064 -6.873 1.00 96.12 119 ARG A CA 1
ATOM 959 C C . ARG A 1 119 ? -0.563 -6.133 -7.135 1.00 96.12 119 ARG A C 1
ATOM 961 O O . ARG A 1 119 ? -0.654 -5.197 -7.927 1.00 96.12 119 ARG A O 1
ATOM 968 N N . LEU A 1 120 ? 0.522 -6.359 -6.403 1.00 94.62 120 LEU A N 1
ATOM 969 C CA . LEU A 1 120 ? 1.697 -5.490 -6.399 1.00 94.62 120 LEU A CA 1
ATOM 970 C C . LEU A 1 120 ? 2.946 -6.268 -6.801 1.00 94.62 120 LEU A C 1
ATOM 972 O O . LEU A 1 120 ? 3.070 -7.452 -6.480 1.00 94.62 120 LEU A O 1
ATOM 976 N N . HIS A 1 121 ? 3.909 -5.590 -7.421 1.00 94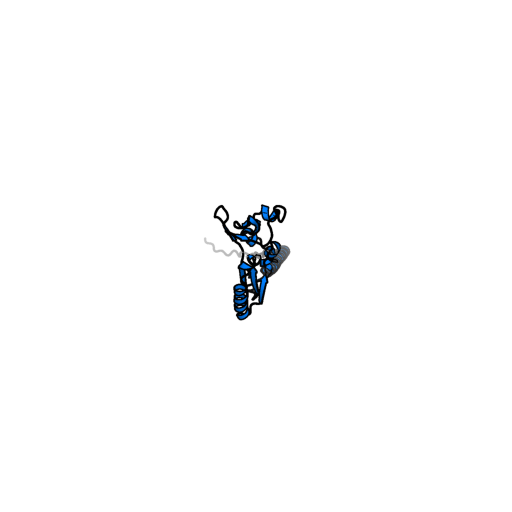.06 121 HIS A N 1
ATOM 977 C CA . HIS A 1 121 ? 5.283 -6.065 -7.385 1.00 94.06 121 HIS A CA 1
ATOM 978 C C . HIS A 1 121 ? 5.805 -6.072 -5.944 1.00 94.06 121 HIS A C 1
ATOM 980 O O . HIS A 1 121 ? 5.513 -5.193 -5.128 1.00 94.06 121 HIS A O 1
ATOM 986 N N . SER A 1 122 ? 6.609 -7.084 -5.649 1.00 93.69 122 SER A N 1
ATOM 987 C CA . SER A 1 122 ? 7.313 -7.242 -4.385 1.00 93.69 122 SER A CA 1
ATOM 988 C C . SER A 1 122 ? 8.722 -7.737 -4.659 1.00 93.69 122 SER A C 1
ATOM 990 O O . SER A 1 122 ? 8.920 -8.515 -5.596 1.00 93.69 122 SER A O 1
ATOM 992 N N . ALA A 1 123 ? 9.681 -7.355 -3.826 1.00 92.44 123 ALA A N 1
ATOM 993 C CA . ALA A 1 123 ? 11.040 -7.869 -3.920 1.00 92.44 123 ALA A CA 1
ATOM 994 C C . ALA A 1 123 ? 11.575 -8.219 -2.536 1.00 92.44 123 ALA A C 1
ATOM 996 O O . ALA A 1 123 ? 11.340 -7.498 -1.567 1.00 92.44 123 ALA A O 1
ATOM 997 N N . LEU A 1 124 ? 12.312 -9.325 -2.470 1.00 92.94 124 LEU A N 1
ATOM 998 C CA . LEU A 1 124 ? 13.157 -9.639 -1.329 1.00 92.94 124 LEU A CA 1
ATOM 999 C C . LEU A 1 124 ? 14.387 -8.730 -1.386 1.00 92.94 124 LEU A C 1
ATOM 1001 O O . LEU A 1 124 ? 15.003 -8.595 -2.445 1.00 92.94 124 LEU A O 1
ATOM 1005 N N . ARG A 1 125 ? 14.742 -8.110 -0.262 1.00 90.38 125 ARG A N 1
ATOM 1006 C CA . ARG A 1 125 ? 15.985 -7.338 -0.151 1.00 90.38 125 ARG A CA 1
ATOM 1007 C C . ARG A 1 125 ? 17.210 -8.204 -0.431 1.00 90.38 125 ARG A C 1
ATOM 1009 O O . ARG A 1 125 ? 17.184 -9.413 -0.217 1.00 90.38 125 ARG A O 1
ATOM 1016 N N . GLU A 1 126 ? 18.303 -7.569 -0.848 1.00 86.81 126 GLU A N 1
ATOM 1017 C CA . GLU A 1 126 ? 19.572 -8.254 -1.139 1.00 86.81 126 GLU A CA 1
ATOM 1018 C C . GLU A 1 126 ? 20.124 -9.030 0.066 1.00 86.81 126 GLU A C 1
ATOM 1020 O O . GLU A 1 126 ? 20.735 -10.082 -0.101 1.00 86.81 126 GLU A O 1
ATOM 1025 N N . ASP A 1 127 ? 19.862 -8.549 1.283 1.00 89.75 127 ASP A N 1
ATOM 1026 C CA . ASP A 1 127 ? 20.244 -9.215 2.532 1.00 89.75 127 ASP A CA 1
ATOM 1027 C C . ASP A 1 127 ? 19.328 -10.395 2.916 1.00 89.75 127 ASP A C 1
ATOM 1029 O O . ASP A 1 127 ? 19.557 -11.053 3.931 1.00 89.75 127 ASP A O 1
ATOM 1033 N N . GLY A 1 128 ? 18.281 -10.665 2.130 1.00 89.19 128 GLY A N 1
ATOM 1034 C CA . GLY A 1 128 ? 17.319 -11.738 2.365 1.00 89.19 128 GLY A CA 1
ATOM 1035 C C . GLY A 1 128 ? 16.390 -11.518 3.562 1.00 89.19 128 GLY A C 1
ATOM 1036 O O . GLY A 1 128 ? 15.670 -12.439 3.941 1.00 89.19 128 GLY A O 1
ATOM 1037 N N . SER A 1 129 ? 16.395 -10.332 4.177 1.00 90.62 129 SER A N 1
ATOM 1038 C CA . SER A 1 129 ? 15.725 -10.108 5.463 1.00 90.62 129 SER A CA 1
ATOM 1039 C C . SER A 1 129 ? 14.213 -9.927 5.351 1.00 90.62 129 SER A C 1
ATOM 1041 O O . SER A 1 129 ? 13.468 -10.380 6.218 1.00 90.62 129 SER A O 1
ATOM 1043 N N . THR A 1 130 ? 13.759 -9.209 4.321 1.00 91.44 130 THR A N 1
ATOM 1044 C CA . THR A 1 130 ? 12.398 -8.660 4.254 1.00 91.44 130 THR A CA 1
ATOM 1045 C C . THR A 1 130 ? 11.928 -8.547 2.810 1.00 91.44 130 THR A C 1
ATOM 1047 O O . THR A 1 130 ? 12.720 -8.237 1.917 1.00 91.44 130 THR A O 1
ATOM 1050 N N . VAL A 1 131 ? 10.632 -8.775 2.591 1.00 93.62 131 VAL A N 1
ATOM 1051 C CA . VAL A 1 131 ? 9.950 -8.477 1.328 1.00 93.62 131 VAL A CA 1
ATOM 1052 C C . VAL A 1 131 ? 9.287 -7.109 1.439 1.00 93.62 131 VAL A C 1
ATOM 1054 O O . VAL A 1 131 ? 8.459 -6.904 2.325 1.00 93.62 131 VAL A O 1
ATOM 1057 N N . ASP A 1 132 ? 9.630 -6.203 0.528 1.00 96.12 132 ASP A N 1
ATOM 1058 C CA . ASP A 1 132 ? 9.000 -4.887 0.417 1.00 96.12 132 ASP A CA 1
ATOM 1059 C C . ASP A 1 132 ? 8.030 -4.859 -0.775 1.00 96.12 132 ASP A C 1
ATOM 1061 O O . ASP A 1 132 ? 8.237 -5.543 -1.786 1.00 96.12 132 ASP A O 1
ATOM 1065 N N . PHE A 1 133 ? 6.972 -4.054 -0.662 1.00 97.06 133 PHE A N 1
ATOM 1066 C CA . PHE A 1 133 ? 5.951 -3.896 -1.699 1.00 97.06 133 PHE A CA 1
ATOM 1067 C C . PHE A 1 133 ? 6.132 -2.594 -2.463 1.00 97.06 133 PHE A C 1
ATOM 1069 O O . PHE A 1 133 ? 6.472 -1.561 -1.892 1.00 97.06 133 PHE A O 1
ATOM 1076 N N . PHE A 1 134 ? 5.878 -2.638 -3.764 1.00 97.25 134 PHE A N 1
ATOM 1077 C CA . PHE A 1 134 ? 6.107 -1.514 -4.658 1.00 97.25 134 PHE A CA 1
ATOM 1078 C C . PHE A 1 134 ? 4.845 -0.660 -4.772 1.00 97.25 134 PHE A C 1
ATOM 1080 O O . PHE A 1 134 ? 3.722 -1.166 -4.807 1.00 97.25 134 PHE A O 1
ATOM 1087 N N . THR A 1 135 ? 5.049 0.649 -4.866 1.00 97.62 135 THR A N 1
ATOM 1088 C CA . THR A 1 135 ? 4.042 1.592 -5.358 1.00 97.62 135 THR A CA 1
ATOM 1089 C C . THR A 1 135 ? 4.177 1.749 -6.873 1.00 97.62 135 THR A C 1
ATOM 1091 O O . THR A 1 135 ? 5.174 1.337 -7.466 1.00 97.62 135 THR A O 1
ATOM 1094 N N . SER A 1 136 ? 3.204 2.398 -7.501 1.00 96.75 136 SER A N 1
ATOM 1095 C CA . SER A 1 136 ? 3.280 2.793 -8.913 1.00 96.75 136 SER A CA 1
ATOM 1096 C C . SER A 1 136 ? 4.070 4.086 -9.139 1.00 96.75 136 SER A C 1
ATOM 1098 O O . SER A 1 136 ? 4.247 4.528 -10.274 1.00 96.75 136 SER A O 1
ATOM 1100 N N . GLU A 1 137 ? 4.556 4.721 -8.070 1.00 97.62 137 GLU A N 1
ATOM 1101 C CA . GLU A 1 137 ? 5.278 5.984 -8.152 1.00 97.62 137 GLU A CA 1
ATOM 1102 C C . GLU A 1 137 ? 6.770 5.761 -8.404 1.00 97.62 137 GLU A C 1
ATOM 1104 O O . GLU A 1 137 ? 7.429 4.978 -7.713 1.00 97.62 137 GLU A O 1
ATOM 1109 N N . ARG A 1 138 ? 7.317 6.469 -9.398 1.00 96.94 138 ARG A N 1
ATOM 1110 C CA . ARG A 1 138 ? 8.742 6.402 -9.730 1.00 96.94 138 ARG A CA 1
ATOM 1111 C C . ARG A 1 138 ? 9.594 6.877 -8.569 1.00 96.94 138 ARG A C 1
ATOM 1113 O O . ARG A 1 138 ? 9.312 7.905 -7.962 1.00 96.94 138 ARG A O 1
ATOM 1120 N N . TYR A 1 139 ? 10.670 6.141 -8.314 1.00 98.06 139 TYR A N 1
ATOM 1121 C CA . TYR A 1 139 ? 11.619 6.521 -7.282 1.00 98.06 139 TYR A CA 1
ATOM 1122 C C . TYR A 1 139 ? 12.289 7.852 -7.640 1.00 98.06 139 TYR A C 1
ATOM 1124 O O . TYR A 1 139 ? 12.771 8.039 -8.759 1.00 98.06 139 TYR A O 1
ATOM 1132 N N . ASN A 1 140 ? 12.348 8.757 -6.667 1.00 97.88 140 ASN A N 1
ATOM 1133 C CA . ASN A 1 140 ? 13.095 10.001 -6.755 1.00 97.88 140 ASN A CA 1
ATOM 1134 C C . ASN A 1 140 ? 13.844 10.227 -5.431 1.00 97.88 140 ASN A C 1
ATOM 1136 O O . ASN A 1 140 ? 13.190 10.412 -4.403 1.00 97.88 140 ASN A O 1
ATOM 1140 N N . PRO A 1 141 ? 15.189 10.285 -5.424 1.00 97.50 141 PRO A N 1
ATOM 1141 C CA . PRO A 1 141 ? 15.954 10.483 -4.191 1.00 97.50 141 PRO A CA 1
ATOM 1142 C C . PRO A 1 141 ? 15.662 11.823 -3.492 1.00 97.50 141 PRO A C 1
ATOM 1144 O O . PRO A 1 141 ? 15.961 11.967 -2.312 1.00 97.50 141 PRO A O 1
ATOM 1147 N N . TYR A 1 142 ? 15.058 12.795 -4.184 1.00 98.00 142 TYR A N 1
ATOM 1148 C CA . TYR A 1 142 ? 14.735 14.116 -3.634 1.00 98.00 142 TYR A CA 1
ATOM 1149 C C . TYR A 1 142 ? 13.294 14.250 -3.106 1.00 98.00 142 TYR A C 1
ATOM 1151 O O . TYR A 1 142 ? 12.955 15.277 -2.521 1.00 98.00 142 TYR A O 1
ATOM 1159 N N . SER A 1 143 ? 12.436 13.242 -3.296 1.00 97.69 143 SER A N 1
ATOM 1160 C CA . SER A 1 143 ? 11.042 13.235 -2.818 1.00 97.69 143 SER A CA 1
ATOM 1161 C C . SER A 1 143 ? 10.908 12.380 -1.561 1.00 97.69 143 SER A C 1
ATOM 1163 O O . SER A 1 143 ? 11.539 11.340 -1.476 1.00 97.69 143 SER A O 1
ATOM 1165 N N . TYR A 1 144 ? 10.071 12.755 -0.588 1.00 97.62 144 TYR A N 1
ATOM 1166 C CA . TYR A 1 144 ? 9.888 11.972 0.654 1.00 97.62 144 TYR A CA 1
ATOM 1167 C C . TYR A 1 144 ? 11.198 11.691 1.414 1.00 97.62 144 TYR A C 1
ATOM 1169 O O . TYR A 1 144 ? 11.399 10.600 1.945 1.00 97.62 144 TYR A O 1
ATOM 1177 N N . THR A 1 145 ? 12.125 12.653 1.429 1.00 97.88 145 THR A N 1
ATOM 1178 C CA . THR A 1 145 ? 13.469 12.473 2.008 1.00 97.88 145 THR A CA 1
ATOM 1179 C C . THR A 1 145 ? 13.416 12.008 3.459 1.00 97.88 145 THR A C 1
ATOM 1181 O O . THR A 1 145 ? 14.136 11.091 3.833 1.00 97.88 145 THR A O 1
ATOM 1184 N N . LYS A 1 146 ? 12.491 12.555 4.255 1.00 97.50 146 LYS A N 1
ATOM 1185 C CA . LYS A 1 146 ? 12.283 12.142 5.646 1.00 97.50 146 LYS A CA 1
ATOM 1186 C C . LYS A 1 146 ? 11.851 10.676 5.753 1.00 97.50 146 LYS A C 1
ATOM 1188 O O . LYS A 1 146 ? 12.395 9.924 6.552 1.00 97.50 146 LYS A O 1
ATOM 1193 N N . GLU A 1 147 ? 10.872 10.252 4.960 1.00 98.19 147 GLU A N 1
ATOM 1194 C CA . GLU A 1 147 ? 10.397 8.867 4.954 1.00 98.19 147 GLU A CA 1
ATOM 1195 C C . GLU A 1 147 ? 11.466 7.889 4.454 1.00 98.19 147 GLU A C 1
ATOM 1197 O O . GLU A 1 147 ? 11.510 6.749 4.918 1.00 98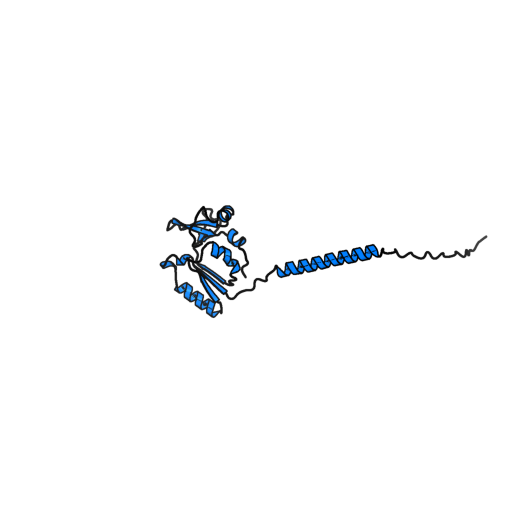.19 147 GLU A O 1
ATOM 1202 N N . GLN A 1 148 ? 12.338 8.330 3.545 1.00 98.00 148 GLN A N 1
ATOM 1203 C CA . GLN A 1 148 ? 13.497 7.558 3.101 1.00 98.00 148 GLN A CA 1
ATOM 1204 C C . GLN A 1 148 ? 14.558 7.429 4.200 1.00 98.00 148 GLN A C 1
ATOM 1206 O O . GLN A 1 148 ? 14.998 6.319 4.494 1.00 98.00 148 GLN A O 1
ATOM 1211 N N . GLU A 1 149 ? 14.927 8.531 4.860 1.00 97.62 149 GLU A N 1
ATOM 1212 C CA . GLU A 1 149 ? 15.876 8.541 5.985 1.00 97.62 149 GLU A CA 1
ATOM 1213 C C . GLU A 1 149 ? 15.399 7.655 7.147 1.00 97.62 149 GLU A C 1
ATOM 1215 O O . GLU A 1 149 ? 16.188 6.951 7.776 1.00 97.62 149 GLU A O 1
ATOM 1220 N N . GLU A 1 150 ? 14.090 7.632 7.407 1.00 97.38 150 GLU A N 1
ATOM 1221 C CA . GLU A 1 150 ? 13.473 6.775 8.425 1.00 97.38 150 GLU A CA 1
ATOM 1222 C C . GLU A 1 150 ? 13.315 5.301 7.982 1.00 97.38 150 GLU A C 1
ATOM 1224 O O . GLU A 1 150 ? 12.923 4.443 8.785 1.00 97.38 150 GLU A O 1
ATOM 1229 N N . GLY A 1 151 ? 13.625 4.979 6.721 1.00 96.00 151 GLY A N 1
ATOM 1230 C CA . GLY A 1 151 ? 13.510 3.637 6.148 1.00 96.00 151 GLY A CA 1
ATOM 1231 C C . GLY A 1 151 ? 12.067 3.161 5.953 1.00 96.00 151 GLY A C 1
ATOM 1232 O O . GLY A 1 151 ? 11.805 1.955 5.980 1.00 96.00 151 GLY A O 1
ATOM 1233 N N . LEU A 1 152 ? 11.120 4.088 5.806 1.00 97.69 152 LEU A N 1
ATOM 1234 C CA . LEU A 1 152 ? 9.721 3.794 5.475 1.00 97.69 152 LEU A CA 1
ATOM 1235 C C . LEU A 1 152 ? 9.567 3.554 3.971 1.00 97.69 152 LEU A C 1
ATOM 1237 O O . LEU A 1 152 ? 8.817 2.678 3.549 1.00 97.69 152 LEU A O 1
ATOM 1241 N N . LEU A 1 153 ? 10.301 4.321 3.169 1.00 98.12 153 LEU A N 1
ATOM 1242 C CA . LEU A 1 153 ? 10.350 4.183 1.720 1.00 98.12 153 LEU A CA 1
ATOM 1243 C C . LEU A 1 153 ? 11.773 3.857 1.285 1.00 98.12 153 LEU A C 1
ATOM 1245 O O . LEU A 1 153 ? 12.731 4.424 1.802 1.00 98.12 153 LEU A O 1
ATOM 1249 N N . VAL A 1 154 ? 11.905 2.954 0.322 1.00 96.62 154 VAL A N 1
ATOM 1250 C CA . VAL A 1 154 ? 13.191 2.544 -0.249 1.00 96.62 154 VAL A CA 1
ATOM 1251 C C . VAL A 1 154 ? 13.106 2.487 -1.774 1.00 96.62 154 VAL A C 1
ATOM 1253 O O . VAL A 1 154 ? 12.017 2.493 -2.353 1.00 96.62 154 VAL A O 1
ATOM 1256 N N . ASN A 1 155 ? 14.263 2.438 -2.433 1.00 96.50 155 ASN A N 1
ATOM 1257 C CA . ASN A 1 155 ? 14.344 2.236 -3.876 1.00 96.50 155 ASN A CA 1
ATOM 1258 C C . ASN A 1 155 ? 14.076 0.763 -4.219 1.00 96.50 155 ASN A C 1
ATOM 1260 O O . ASN A 1 155 ? 14.903 -0.104 -3.939 1.00 96.50 155 ASN A O 1
ATOM 1264 N N . GLY A 1 156 ? 12.935 0.489 -4.845 1.00 95.56 156 GLY A N 1
ATOM 1265 C CA . GLY A 1 156 ? 12.621 -0.809 -5.424 1.00 95.56 156 GLY A CA 1
ATOM 1266 C C . GLY A 1 156 ? 12.978 -0.840 -6.907 1.00 95.56 156 GLY A C 1
ATOM 1267 O O . GLY A 1 156 ? 12.505 -0.007 -7.678 1.00 95.56 156 GLY A O 1
ATOM 1268 N N . THR A 1 157 ? 13.761 -1.833 -7.335 1.00 94.56 157 THR A N 1
ATOM 1269 C CA . THR A 1 157 ? 14.138 -2.009 -8.748 1.00 94.56 157 THR A CA 1
ATOM 1270 C C . THR A 1 157 ? 13.492 -3.256 -9.345 1.00 94.56 157 THR A C 1
ATOM 1272 O O . THR A 1 157 ? 13.662 -4.362 -8.835 1.00 94.56 157 THR A O 1
ATOM 1275 N N . ILE A 1 158 ? 12.794 -3.095 -10.470 1.00 90.06 158 ILE A N 1
ATOM 1276 C CA . ILE A 1 158 ? 12.302 -4.216 -11.276 1.00 90.06 158 ILE A CA 1
ATOM 1277 C C . ILE A 1 158 ? 13.442 -4.694 -12.182 1.00 90.06 158 ILE A C 1
ATOM 1279 O O . ILE A 1 158 ? 13.726 -4.070 -13.205 1.00 90.06 158 ILE A O 1
ATOM 1283 N N . LEU A 1 159 ? 14.082 -5.812 -11.824 1.00 86.81 159 LEU A N 1
ATOM 1284 C CA . LEU A 1 159 ? 15.299 -6.309 -12.487 1.00 86.81 159 LEU A CA 1
ATOM 1285 C C . LEU A 1 159 ? 15.159 -6.495 -14.006 1.00 86.81 159 LEU A C 1
ATOM 1287 O O . LEU A 1 159 ? 16.097 -6.208 -14.740 1.00 86.81 159 LEU A O 1
ATOM 1291 N N . SER A 1 160 ? 13.993 -6.931 -14.490 1.00 85.69 160 SER A N 1
ATOM 1292 C CA . SER A 1 160 ? 13.760 -7.170 -15.923 1.00 85.69 160 SER A CA 1
ATOM 1293 C C . SER A 1 160 ? 13.778 -5.899 -16.775 1.00 85.69 160 SER A C 1
ATOM 1295 O O . SER A 1 160 ? 14.072 -5.970 -17.964 1.00 85.69 160 SER A O 1
ATOM 1297 N N . SER A 1 161 ? 13.454 -4.744 -16.189 1.00 88.50 161 SER A N 1
ATOM 1298 C CA . SER A 1 161 ? 13.316 -3.475 -16.916 1.00 88.50 161 SER A CA 1
ATOM 1299 C C . SER A 1 161 ? 14.269 -2.382 -16.434 1.00 88.50 161 SER A C 1
ATOM 1301 O O . SER A 1 161 ? 14.353 -1.329 -17.062 1.00 88.50 161 SER A O 1
ATOM 1303 N N . GLY A 1 162 ? 14.939 -2.583 -15.295 1.00 91.44 162 GLY A N 1
ATOM 1304 C CA . GLY A 1 162 ? 15.729 -1.556 -14.610 1.00 91.44 162 GLY A CA 1
ATOM 1305 C C . GLY A 1 162 ? 14.893 -0.396 -14.057 1.00 91.44 162 GLY A C 1
ATOM 1306 O O . GLY A 1 162 ? 15.443 0.562 -13.519 1.00 91.44 162 GLY A O 1
ATOM 1307 N N . LYS A 1 163 ? 13.561 -0.451 -14.185 1.00 93.50 163 LYS A N 1
ATOM 1308 C CA . LYS A 1 163 ? 12.656 0.590 -13.705 1.00 93.50 163 LYS A CA 1
ATOM 1309 C C . LYS A 1 163 ? 12.679 0.640 -12.174 1.00 93.50 163 LYS A C 1
ATOM 1311 O O . LYS A 1 163 ? 12.541 -0.389 -11.513 1.00 93.50 163 LYS A O 1
ATOM 1316 N N . GLN A 1 164 ? 12.799 1.853 -11.639 1.00 96.38 164 GLN A N 1
ATOM 1317 C CA . GLN A 1 164 ? 12.824 2.120 -10.203 1.00 96.38 164 GLN A CA 1
ATOM 1318 C C . GLN A 1 164 ? 11.528 2.780 -9.729 1.00 96.38 164 GLN A C 1
ATOM 1320 O O . GLN A 1 164 ? 11.028 3.712 -10.370 1.00 96.38 164 GLN A O 1
ATOM 1325 N N . TYR A 1 165 ? 11.018 2.308 -8.597 1.00 97.50 165 TYR A N 1
ATOM 1326 C CA . TYR A 1 165 ? 9.799 2.779 -7.943 1.00 97.50 165 TYR A CA 1
ATOM 1327 C C . TYR A 1 165 ? 10.033 2.917 -6.442 1.00 97.50 165 TYR A C 1
ATOM 1329 O O . TYR A 1 165 ? 10.924 2.277 -5.880 1.00 97.50 165 TYR A O 1
ATOM 1337 N N . PHE A 1 166 ? 9.223 3.734 -5.777 1.00 98.25 166 PHE A N 1
ATOM 1338 C CA . PHE A 1 166 ? 9.173 3.684 -4.323 1.00 98.25 166 PHE A CA 1
ATOM 1339 C C . PHE A 1 166 ? 8.586 2.346 -3.880 1.00 98.25 166 PHE A C 1
ATOM 1341 O O . PHE A 1 166 ? 7.483 1.984 -4.295 1.00 98.25 166 PHE A O 1
ATOM 1348 N N . ALA A 1 167 ? 9.306 1.646 -3.009 1.00 97.75 167 ALA A N 1
ATOM 1349 C CA . ALA A 1 167 ? 8.800 0.502 -2.271 1.00 97.75 167 ALA A CA 1
ATOM 1350 C C . ALA A 1 167 ? 8.582 0.891 -0.806 1.00 97.75 167 ALA A C 1
ATOM 1352 O O . ALA A 1 167 ? 9.408 1.588 -0.214 1.00 97.75 167 ALA A O 1
ATOM 1353 N N . PHE A 1 168 ? 7.460 0.467 -0.231 1.00 97.50 168 PHE A N 1
ATOM 1354 C CA . PHE A 1 168 ? 7.134 0.704 1.167 1.00 97.50 168 PHE A CA 1
ATOM 1355 C C . PHE A 1 168 ? 7.459 -0.523 2.015 1.00 97.50 168 PHE A C 1
ATOM 1357 O O . PHE A 1 168 ? 7.254 -1.669 1.607 1.00 97.50 168 PHE A O 1
ATOM 1364 N N . THR A 1 169 ? 7.974 -0.255 3.210 1.00 96.69 169 THR A N 1
ATOM 1365 C CA . THR A 1 169 ? 8.473 -1.276 4.133 1.00 96.69 169 THR A CA 1
ATOM 1366 C C . THR A 1 169 ? 7.428 -1.625 5.191 1.00 96.69 169 THR A C 1
ATOM 1368 O O . THR A 1 169 ? 6.413 -0.941 5.339 1.00 96.69 169 THR A O 1
ATOM 1371 N N . SER A 1 170 ? 7.683 -2.648 6.007 1.00 94.69 170 SER A N 1
ATOM 1372 C CA . SER A 1 170 ? 6.852 -2.917 7.191 1.00 94.69 170 SER A CA 1
ATOM 1373 C C . SER A 1 170 ? 6.748 -1.699 8.124 1.00 94.69 170 SER A C 1
ATOM 1375 O O . SER A 1 170 ? 5.660 -1.390 8.607 1.00 94.69 170 SER A O 1
ATOM 1377 N N . LYS A 1 171 ? 7.835 -0.930 8.289 1.00 95.75 171 LYS A N 1
ATOM 1378 C CA . LYS A 1 171 ? 7.848 0.304 9.097 1.00 95.75 171 LYS A CA 1
ATOM 1379 C C . LYS A 1 171 ? 6.898 1.371 8.556 1.00 95.75 171 LYS A C 1
ATOM 1381 O O . LYS A 1 171 ? 6.332 2.136 9.332 1.00 95.75 171 LYS A O 1
ATOM 1386 N N . PHE A 1 172 ? 6.727 1.447 7.235 1.00 97.31 172 PHE A N 1
ATOM 1387 C CA . PHE A 1 172 ? 5.747 2.350 6.632 1.00 97.31 172 PHE A CA 1
ATOM 1388 C C . PHE A 1 172 ? 4.333 1.994 7.083 1.00 97.31 172 PHE A C 1
ATOM 1390 O O . PHE A 1 172 ? 3.587 2.882 7.486 1.00 97.31 172 PHE A O 1
ATOM 1397 N N . VAL A 1 173 ? 3.995 0.700 7.072 1.00 94.69 173 VAL A N 1
ATOM 1398 C CA . VAL A 1 173 ? 2.684 0.195 7.505 1.00 94.69 173 VAL A CA 1
ATOM 1399 C C . VAL A 1 173 ? 2.452 0.477 8.991 1.00 94.69 173 VAL A C 1
ATOM 1401 O O . VAL A 1 173 ? 1.379 0.945 9.362 1.00 94.69 173 VAL A O 1
ATOM 1404 N N . GLU A 1 174 ? 3.469 0.274 9.832 1.00 93.75 174 GLU A N 1
ATOM 1405 C CA . GLU A 1 174 ? 3.420 0.575 11.273 1.00 93.75 174 GLU A CA 1
ATOM 1406 C C . GLU A 1 174 ? 3.185 2.062 11.580 1.00 93.75 174 GLU A C 1
ATOM 1408 O O . GLU A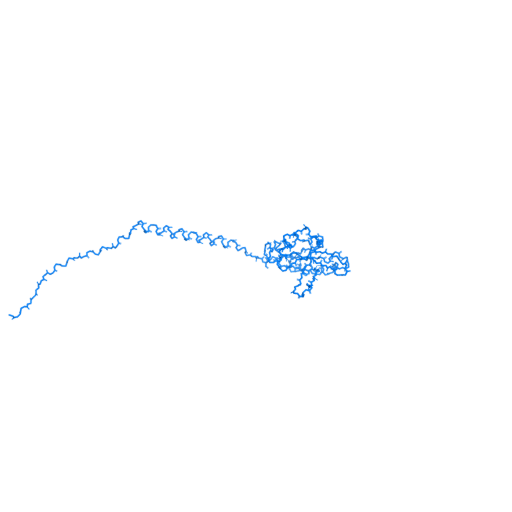 1 174 ? 2.623 2.397 12.622 1.00 93.75 174 GLU A O 1
ATOM 1413 N N . LYS A 1 175 ? 3.612 2.960 10.682 1.00 94.75 175 LYS A N 1
ATOM 1414 C CA . LYS A 1 175 ? 3.454 4.415 10.820 1.00 94.75 175 LYS A CA 1
ATOM 1415 C C . LYS A 1 175 ? 2.260 4.990 10.058 1.00 94.75 175 LYS A C 1
ATOM 1417 O O . LYS A 1 175 ? 2.131 6.214 9.993 1.00 94.75 175 LYS A O 1
ATOM 1422 N N . LEU A 1 176 ? 1.399 4.155 9.476 1.00 94.19 176 LEU A N 1
ATOM 1423 C CA . LEU A 1 176 ? 0.208 4.651 8.794 1.00 94.19 176 LEU A CA 1
ATOM 1424 C C . LEU A 1 176 ? -0.689 5.426 9.756 1.00 94.19 176 LEU A C 1
ATOM 1426 O O . LEU A 1 176 ? -0.964 5.007 10.879 1.00 94.19 176 LEU A O 1
ATOM 1430 N N . GLU A 1 177 ? -1.192 6.559 9.281 1.00 89.94 177 GLU A N 1
ATOM 1431 C CA . GLU A 1 177 ? -2.249 7.264 9.985 1.00 89.94 177 GLU A CA 1
ATOM 1432 C C . GLU A 1 177 ? -3.578 6.546 9.737 1.00 89.94 177 GLU A C 1
ATOM 1434 O O . GLU A 1 177 ? -4.025 6.437 8.596 1.00 89.94 177 GLU A O 1
ATOM 1439 N N . GLY A 1 178 ? -4.245 6.108 10.801 1.00 88.69 178 GLY A N 1
ATOM 1440 C CA . GLY A 1 178 ? -5.480 5.327 10.720 1.00 88.69 178 GLY A CA 1
ATOM 1441 C C . GLY A 1 178 ? -5.276 3.904 11.225 1.00 88.69 178 GLY A C 1
ATOM 1442 O O . GLY A 1 178 ? -4.227 3.567 11.763 1.00 88.69 178 GLY A O 1
ATOM 1443 N N . VAL A 1 179 ? -6.308 3.079 11.093 1.00 89.00 179 VAL A N 1
ATOM 1444 C CA . VAL A 1 179 ? -6.320 1.702 11.593 1.00 89.00 179 VAL A CA 1
ATOM 1445 C C . VAL A 1 179 ? -7.152 0.842 10.655 1.00 89.00 179 VAL A C 1
ATOM 1447 O O . VAL A 1 179 ? -8.232 1.249 10.226 1.00 89.00 179 VAL A O 1
ATOM 1450 N N . PHE A 1 180 ? -6.643 -0.344 10.337 1.00 89.81 180 PHE A N 1
ATOM 1451 C CA . PHE A 1 180 ? -7.422 -1.334 9.605 1.00 89.81 180 PHE A CA 1
ATOM 1452 C C . PHE A 1 180 ? -8.490 -1.952 10.528 1.00 89.81 180 PHE A C 1
ATOM 1454 O O . PHE A 1 180 ? -8.205 -2.140 11.715 1.00 89.81 180 PHE A O 1
ATOM 1461 N N . PRO A 1 181 ? -9.710 -2.193 10.015 1.00 85.50 181 PRO A N 1
ATOM 1462 C CA . PRO A 1 181 ? -10.802 -2.828 10.758 1.00 85.50 181 PRO A CA 1
ATOM 1463 C C . PRO A 1 181 ? -10.578 -4.300 11.096 1.00 85.50 181 PRO A C 1
ATOM 1465 O O . PRO A 1 181 ? -9.760 -4.958 10.417 1.00 85.50 181 PRO A O 1
#

Foldseek 3Di:
DDDDDDDPPPPPPPPPPDPPPPVVVVVVVVVVVVVVVVVVVVVCVVVVVVPPPLDQDLEEEEEALLLVDVVRVPVVVVVVVVVVSVVVVHHYDYHYLVRFAPVNVLCVQVVQHNYYHYRFDWDQDPVNPAIWTFHSAFDDCPPPVVCVVVVQWDWDADVVVRTTTTTGGPVVVVPRDHHHD

Radius of gyration: 35.51 Å; chains: 1; bounding box: 43×36×134 Å

pLDDT: mean 87.22, std 15.77, range [42.72, 98.5]

Sequence (181 aa):
MPENTKKIKKIREKKAEKPLLNKKLLVISITLAAIIILGAIIYQFFWRTSKSEVKFSPKAAIIDQLSEDENLRNQTFVNEITAVLKGYKFSVTYHDYTETNVTFFKGLAKANYGIIILRLHSALREDGSTVDFFTSERYNPYSYTKEQEEGLLVNGTILSSGKQYFAFTSKFVEKLEGVFP

Secondary structure (DSSP, 8-state):
----------------------HHHHHHHHHHHHHHHHHHHHHHHHHHHHS------SEEEEEEGGGGSTTT--HHHHHHHHHHHHHTT-EEEEE-TTT-SHHHHHHGGGS--SEEEEE--EEE-TTSS-EEEEEEEEP-TTSSHHHHHTTSEEEEEETTTTEEEEEE-HHHHHT-SS---